Protein AF-A0A7C3VA16-F1 (afdb_monomer_lite)

Structure (mmCIF, N/CA/C/O backbone):
data_AF-A0A7C3VA16-F1
#
_entry.id   AF-A0A7C3VA16-F1
#
loop_
_atom_site.group_PDB
_atom_site.id
_atom_site.type_symbol
_atom_site.label_atom_id
_atom_site.label_alt_id
_atom_site.label_comp_id
_atom_site.label_asym_id
_atom_site.label_entity_id
_atom_site.label_seq_id
_atom_site.pdbx_PDB_ins_code
_atom_site.Cartn_x
_atom_site.Cartn_y
_atom_site.Cartn_z
_atom_site.occupancy
_atom_site.B_iso_or_equiv
_atom_site.auth_seq_id
_atom_site.auth_comp_id
_atom_site.auth_asym_id
_atom_site.auth_atom_id
_atom_site.pdbx_PDB_model_num
ATOM 1 N N . MET A 1 1 ? 52.384 -11.400 -45.422 1.00 40.59 1 MET A N 1
ATOM 2 C CA . MET A 1 1 ? 51.845 -10.051 -45.681 1.00 40.59 1 MET A CA 1
ATOM 3 C C . MET A 1 1 ? 50.634 -9.889 -44.793 1.00 40.59 1 MET A C 1
ATOM 5 O O . MET A 1 1 ? 49.742 -10.724 -44.855 1.00 40.59 1 MET A O 1
ATOM 9 N N . ASN A 1 2 ? 50.705 -8.916 -43.891 1.00 44.94 2 ASN A N 1
ATOM 10 C CA . ASN A 1 2 ? 49.727 -8.668 -42.840 1.00 44.94 2 ASN A CA 1
ATOM 11 C C . ASN A 1 2 ? 48.385 -8.310 -43.483 1.00 44.94 2 ASN A C 1
ATOM 13 O O . ASN A 1 2 ? 48.338 -7.383 -44.291 1.00 44.94 2 ASN A O 1
ATOM 17 N N . GLY A 1 3 ? 47.328 -9.059 -43.161 1.00 53.91 3 GLY A N 1
ATOM 18 C CA . GLY A 1 3 ? 45.970 -8.649 -43.501 1.00 53.91 3 GLY A CA 1
ATOM 19 C C . GLY A 1 3 ? 45.736 -7.288 -42.864 1.00 53.91 3 GLY A C 1
ATOM 20 O O . GLY A 1 3 ? 45.871 -7.158 -41.650 1.00 53.91 3 GLY A O 1
ATOM 21 N N . ALA A 1 4 ? 45.511 -6.264 -43.684 1.00 58.69 4 ALA A N 1
ATOM 22 C CA . ALA A 1 4 ? 45.206 -4.938 -43.181 1.00 58.69 4 ALA A CA 1
ATOM 23 C C . ALA A 1 4 ? 43.916 -5.046 -42.367 1.00 58.69 4 ALA A C 1
ATOM 25 O O . ALA A 1 4 ? 42.869 -5.385 -42.916 1.00 58.69 4 ALA A O 1
ATOM 26 N N . GLU A 1 5 ? 44.005 -4.822 -41.059 1.00 65.44 5 GLU A N 1
ATOM 27 C CA . GLU A 1 5 ? 42.820 -4.689 -40.226 1.00 65.44 5 GLU A CA 1
ATOM 28 C C . GLU A 1 5 ? 42.023 -3.501 -40.761 1.00 65.44 5 GLU A C 1
ATOM 30 O O . GLU A 1 5 ? 42.513 -2.370 -40.796 1.00 65.44 5 GLU A O 1
ATOM 35 N N . VAL A 1 6 ? 40.815 -3.767 -41.251 1.00 71.25 6 VAL A N 1
ATOM 36 C CA . VAL A 1 6 ? 39.901 -2.717 -41.685 1.00 71.25 6 VAL A CA 1
ATOM 37 C C . VAL A 1 6 ? 39.247 -2.156 -40.428 1.00 71.25 6 VAL A C 1
ATOM 39 O O . VAL A 1 6 ? 38.638 -2.885 -39.642 1.00 71.25 6 VAL A O 1
ATOM 42 N N . TRP A 1 7 ? 39.423 -0.855 -40.217 1.00 75.38 7 TRP A N 1
ATOM 43 C CA . TRP A 1 7 ? 38.866 -0.127 -39.084 1.00 75.38 7 TRP A CA 1
ATOM 44 C C . TRP A 1 7 ? 37.759 0.792 -39.581 1.00 75.38 7 TRP A C 1
ATOM 46 O O . TRP A 1 7 ? 37.994 1.658 -40.423 1.00 75.38 7 TRP A O 1
ATOM 56 N N . GLU A 1 8 ? 36.557 0.618 -39.045 1.00 77.50 8 GLU A N 1
ATOM 57 C CA . GLU A 1 8 ? 35.382 1.398 -39.434 1.00 77.50 8 GLU A CA 1
ATOM 58 C C . GLU A 1 8 ? 34.784 2.116 -38.217 1.00 77.50 8 GLU A C 1
ATOM 60 O O . GLU A 1 8 ? 34.836 1.590 -37.103 1.00 77.50 8 GLU A O 1
ATOM 65 N N . PRO A 1 9 ? 34.220 3.324 -38.380 1.00 82.12 9 PRO A N 1
ATOM 66 C CA . PRO A 1 9 ? 33.654 4.069 -37.263 1.00 82.12 9 PRO A CA 1
ATOM 67 C C . PRO A 1 9 ? 32.320 3.470 -36.790 1.00 82.12 9 PRO A C 1
ATOM 69 O O . PRO A 1 9 ? 31.432 3.169 -37.585 1.00 82.12 9 PRO A O 1
ATOM 72 N N . CYS A 1 10 ? 32.147 3.368 -35.472 1.00 81.75 10 CYS A N 1
ATOM 73 C CA . CYS A 1 10 ? 30.863 3.102 -34.826 1.00 81.75 10 CYS A CA 1
ATOM 74 C C . CYS A 1 10 ? 29.851 4.197 -35.186 1.00 81.75 10 CYS A C 1
ATOM 76 O O . CYS A 1 10 ? 30.119 5.379 -34.963 1.00 81.75 10 CYS A O 1
ATOM 78 N N . ILE A 1 11 ? 28.658 3.810 -35.644 1.00 84.62 11 ILE A N 1
ATOM 79 C CA . ILE A 1 11 ? 27.615 4.758 -36.075 1.00 84.62 11 ILE A CA 1
ATOM 80 C C . ILE A 1 11 ? 27.148 5.672 -34.928 1.00 84.62 11 ILE A C 1
ATOM 82 O O . ILE A 1 11 ? 26.766 6.815 -35.164 1.00 84.62 11 ILE A O 1
ATOM 86 N N . ARG A 1 12 ? 27.207 5.205 -33.672 1.00 82.88 12 ARG A N 1
ATOM 87 C CA . ARG A 1 12 ? 26.701 5.956 -32.507 1.00 82.88 12 ARG A CA 1
ATOM 88 C C . ARG A 1 12 ? 27.702 6.930 -31.901 1.00 82.88 12 ARG A C 1
ATOM 90 O O . ARG A 1 12 ? 27.294 7.985 -31.428 1.00 82.88 12 ARG A O 1
ATOM 97 N N . CYS A 1 13 ? 28.984 6.574 -31.857 1.00 85.44 13 CYS A N 1
ATOM 98 C CA . CYS A 1 13 ? 29.993 7.345 -31.120 1.00 85.44 13 CYS A CA 1
ATOM 99 C C . CYS A 1 13 ? 31.253 7.675 -31.928 1.00 85.44 13 CYS A C 1
ATOM 101 O O . CYS A 1 13 ? 32.148 8.334 -31.407 1.00 85.44 13 CYS A O 1
ATOM 103 N N . GLY A 1 14 ? 31.362 7.202 -33.173 1.00 83.06 14 GLY A N 1
ATOM 104 C CA . GLY A 1 14 ? 32.514 7.442 -34.047 1.00 83.06 14 GLY A CA 1
ATOM 105 C C . GLY A 1 14 ? 33.786 6.668 -33.682 1.00 83.06 14 GLY A C 1
ATOM 106 O O . GLY A 1 14 ? 34.772 6.759 -34.406 1.00 83.06 14 GLY A O 1
ATOM 107 N N . THR A 1 15 ? 33.791 5.891 -32.592 1.00 84.19 15 THR A N 1
ATOM 108 C CA . THR A 1 15 ? 34.938 5.054 -32.200 1.00 84.19 15 THR A CA 1
ATOM 109 C C . THR A 1 15 ? 35.242 4.028 -33.287 1.00 84.19 15 THR A C 1
ATOM 111 O O . THR A 1 15 ? 34.336 3.317 -33.715 1.00 84.19 15 THR A O 1
ATOM 114 N N . LEU A 1 16 ? 36.504 3.935 -33.713 1.00 81.00 16 LEU A N 1
ATOM 115 C CA . LEU A 1 16 ? 36.941 2.952 -34.704 1.00 81.00 16 LEU A CA 1
ATOM 116 C C . LEU A 1 16 ? 36.858 1.531 -34.132 1.00 81.00 16 LEU A C 1
ATOM 118 O O . LEU A 1 16 ? 37.337 1.265 -33.030 1.00 81.00 16 LEU A O 1
ATOM 122 N N . VAL A 1 17 ? 36.263 0.621 -34.896 1.00 74.38 17 VAL A N 1
ATOM 123 C CA . VAL A 1 17 ? 36.068 -0.788 -34.550 1.00 74.38 17 VAL A CA 1
ATOM 124 C C . VAL A 1 17 ? 36.755 -1.640 -35.614 1.00 74.38 17 VAL A C 1
ATOM 126 O O . VAL A 1 17 ? 36.557 -1.409 -36.807 1.00 74.38 17 VAL A O 1
ATOM 129 N N . CYS A 1 18 ? 37.566 -2.611 -35.190 1.00 68.69 18 CYS A N 1
ATOM 130 C CA . CYS A 1 18 ? 38.145 -3.602 -36.097 1.00 68.69 18 CYS A CA 1
ATOM 131 C C . CYS A 1 18 ? 37.029 -4.457 -36.695 1.00 68.69 18 CYS A C 1
ATOM 133 O O . CYS A 1 18 ? 36.150 -4.926 -35.968 1.00 68.69 18 CYS A O 1
ATOM 135 N N . GLU A 1 19 ? 37.116 -4.748 -37.990 1.00 65.25 19 GLU A N 1
ATOM 136 C CA . GLU A 1 19 ? 36.206 -5.660 -38.689 1.00 65.25 19 GLU A CA 1
ATOM 137 C C . GLU A 1 19 ? 36.114 -7.048 -38.022 1.00 65.25 19 GLU A C 1
ATOM 139 O O . GLU A 1 19 ? 35.069 -7.691 -38.031 1.00 65.25 19 GLU A O 1
ATOM 144 N N . CYS A 1 20 ? 37.195 -7.469 -37.361 1.00 63.16 20 CYS A N 1
ATOM 145 C CA . CYS A 1 20 ? 37.301 -8.695 -36.576 1.00 63.16 20 CYS A CA 1
ATOM 146 C C . CYS A 1 20 ? 36.454 -8.720 -35.284 1.00 63.16 20 CYS A C 1
ATOM 148 O O . CYS A 1 20 ? 36.182 -9.795 -34.757 1.00 63.16 20 CYS A O 1
ATOM 150 N N . ASN A 1 21 ? 36.027 -7.554 -34.783 1.00 59.59 21 ASN A N 1
ATOM 151 C CA . ASN A 1 21 ? 35.187 -7.360 -33.591 1.00 59.59 21 ASN A CA 1
ATOM 152 C C . ASN A 1 21 ? 33.850 -6.688 -33.967 1.00 59.59 21 ASN A C 1
ATOM 154 O O . ASN A 1 21 ? 33.313 -5.852 -33.232 1.00 59.59 21 ASN A O 1
ATOM 158 N N . ARG A 1 22 ? 33.333 -7.026 -35.155 1.00 64.12 22 ARG A N 1
ATOM 159 C CA . ARG A 1 22 ? 32.085 -6.487 -35.696 1.00 64.12 22 ARG A CA 1
ATOM 160 C C . ARG A 1 22 ? 30.894 -6.929 -34.843 1.00 64.12 22 ARG A C 1
ATOM 162 O O . ARG A 1 22 ? 30.556 -8.106 -34.787 1.00 64.12 22 ARG A O 1
ATOM 169 N N . ASN A 1 23 ? 30.243 -5.948 -34.230 1.00 69.00 23 ASN A N 1
ATOM 170 C CA . ASN A 1 23 ? 28.988 -6.095 -33.509 1.00 69.00 23 ASN A CA 1
ATOM 171 C C . ASN A 1 23 ? 27.881 -5.392 -34.308 1.00 69.00 23 ASN A C 1
ATOM 173 O O . ASN A 1 23 ? 27.991 -4.197 -34.599 1.00 69.00 23 ASN A O 1
ATOM 177 N N . GLU A 1 24 ? 26.831 -6.127 -34.675 1.00 71.75 24 GLU A N 1
ATOM 178 C CA . GLU A 1 24 ? 25.675 -5.599 -35.411 1.00 71.75 24 GLU A CA 1
ATOM 179 C C . GLU A 1 24 ? 24.420 -5.618 -34.535 1.00 71.75 24 GLU A C 1
ATOM 181 O O . GLU A 1 24 ? 24.129 -6.608 -33.864 1.00 71.75 24 GLU A O 1
ATOM 186 N N . TRP A 1 25 ? 23.668 -4.518 -34.557 1.00 69.69 25 TRP A N 1
ATOM 187 C CA . TRP A 1 25 ? 22.394 -4.368 -33.853 1.00 69.69 25 TRP A CA 1
ATOM 188 C C . TRP A 1 25 ? 21.382 -3.692 -34.770 1.00 69.69 25 TRP A C 1
ATOM 190 O O . TRP A 1 25 ? 21.633 -2.584 -35.236 1.00 69.69 25 TRP A O 1
ATOM 200 N N . ASN A 1 26 ? 20.260 -4.353 -35.071 1.00 73.19 26 ASN A N 1
ATOM 201 C CA . ASN A 1 26 ? 19.246 -3.855 -36.017 1.00 73.19 26 ASN A CA 1
ATOM 202 C C . ASN A 1 26 ? 19.823 -3.401 -37.382 1.00 73.19 26 ASN A C 1
ATOM 204 O O . ASN A 1 26 ? 19.306 -2.483 -38.011 1.00 73.19 26 ASN A O 1
ATOM 208 N N . GLY A 1 27 ? 20.906 -4.041 -37.841 1.00 75.88 27 GLY A N 1
ATOM 209 C CA . GLY A 1 27 ? 21.603 -3.691 -39.085 1.00 75.88 27 GLY A CA 1
ATOM 210 C C . GLY A 1 27 ? 22.553 -2.488 -38.985 1.00 75.88 27 GLY A C 1
ATOM 211 O O . GLY A 1 27 ? 23.180 -2.131 -39.980 1.00 75.88 27 GLY A O 1
ATOM 212 N N . GLU A 1 28 ? 22.700 -1.873 -37.807 1.00 78.94 28 GLU A N 1
ATOM 213 C CA . GLU A 1 28 ? 23.681 -0.817 -37.541 1.00 78.94 28 GLU A CA 1
ATOM 214 C C . GLU A 1 28 ? 24.983 -1.398 -36.966 1.00 78.94 28 GLU A C 1
ATOM 216 O O . GLU A 1 28 ? 24.967 -2.285 -36.107 1.00 78.94 28 GLU A O 1
ATOM 221 N N . ARG A 1 29 ? 26.130 -0.860 -37.404 1.00 78.12 29 ARG A N 1
ATOM 222 C CA . ARG A 1 29 ? 27.452 -1.214 -36.862 1.00 78.12 29 ARG A CA 1
ATOM 223 C C . ARG A 1 29 ? 27.753 -0.406 -35.606 1.00 78.12 29 ARG A C 1
ATOM 225 O O . ARG A 1 29 ? 27.862 0.825 -35.659 1.00 78.12 29 ARG A O 1
ATOM 232 N N . LEU A 1 30 ? 27.949 -1.106 -34.492 1.00 78.88 30 LEU A N 1
ATOM 233 C CA . LEU A 1 30 ? 28.225 -0.514 -33.186 1.00 78.88 30 LEU A CA 1
ATOM 234 C C . LEU A 1 30 ? 29.563 -1.005 -32.627 1.00 78.88 30 LEU A C 1
ATOM 236 O O . LEU A 1 30 ? 29.966 -2.146 -32.834 1.00 78.88 30 LEU A O 1
ATOM 240 N N . CYS A 1 31 ? 30.252 -0.155 -31.863 1.00 84.12 31 CYS A N 1
ATOM 241 C CA . CYS A 1 31 ? 31.317 -0.636 -30.986 1.00 84.12 31 CYS A CA 1
ATOM 242 C C . CYS A 1 31 ? 30.709 -1.470 -29.847 1.00 84.12 31 CYS A C 1
ATOM 244 O O . CYS A 1 31 ? 29.530 -1.326 -29.522 1.00 84.12 31 CYS A O 1
ATOM 246 N N . SER A 1 32 ? 31.516 -2.317 -29.204 1.00 82.56 32 SER A N 1
ATOM 247 C CA . SER A 1 32 ? 31.066 -3.182 -28.100 1.00 82.56 32 SER A CA 1
ATOM 248 C C . SER A 1 32 ? 30.396 -2.415 -26.955 1.00 82.56 32 SER A C 1
ATOM 250 O O . SER A 1 32 ? 29.420 -2.893 -26.389 1.00 82.56 32 SER A O 1
ATOM 252 N N . VAL A 1 33 ? 30.871 -1.202 -26.653 1.00 83.31 33 VAL A N 1
ATOM 253 C CA . VAL A 1 33 ? 30.281 -0.338 -25.620 1.00 83.31 33 VAL A CA 1
ATOM 254 C C . VAL A 1 33 ? 28.885 0.136 -26.028 1.00 83.31 33 VAL A C 1
ATOM 256 O O . VAL A 1 33 ? 27.947 0.027 -25.245 1.00 83.31 33 VAL A O 1
ATOM 259 N N . CYS A 1 34 ? 28.722 0.638 -27.255 1.00 84.19 34 CYS A N 1
ATOM 260 C CA . CYS A 1 34 ? 27.420 1.087 -27.746 1.00 84.19 34 CYS A CA 1
ATOM 261 C C . CYS A 1 34 ? 26.438 -0.074 -27.907 1.00 84.19 34 CYS A C 1
ATOM 263 O O . CYS A 1 34 ? 25.273 0.092 -27.564 1.00 84.19 34 CYS A O 1
ATOM 265 N N . LEU A 1 35 ? 26.903 -1.243 -28.361 1.00 84.44 35 LEU A N 1
ATOM 266 C CA . LEU A 1 35 ? 26.081 -2.450 -28.402 1.00 84.44 35 LEU A CA 1
ATOM 267 C C . LEU A 1 35 ? 25.580 -2.809 -26.996 1.00 84.44 35 LEU A C 1
ATOM 269 O O . LEU A 1 35 ? 24.383 -2.999 -26.812 1.00 84.44 35 LEU A O 1
ATOM 273 N N . ALA A 1 36 ? 26.470 -2.851 -26.000 1.00 83.38 36 ALA A N 1
ATOM 274 C CA . ALA A 1 36 ? 26.091 -3.170 -24.625 1.00 83.38 36 ALA A CA 1
ATOM 275 C C . ALA A 1 36 ? 25.055 -2.182 -24.061 1.00 83.38 36 ALA A C 1
ATOM 277 O O . ALA A 1 36 ? 24.122 -2.600 -23.381 1.00 83.38 36 ALA A O 1
ATOM 278 N N . LEU A 1 37 ? 25.178 -0.888 -24.376 1.00 84.56 37 LEU A N 1
ATOM 279 C CA . LEU A 1 37 ? 24.203 0.127 -23.968 1.00 84.56 37 LEU A CA 1
ATOM 280 C C . LEU A 1 37 ? 22.838 -0.051 -24.648 1.00 84.56 37 LEU A C 1
ATOM 282 O O . LEU A 1 37 ? 21.817 0.126 -23.990 1.00 84.56 37 LEU A O 1
ATOM 286 N N . GLU A 1 38 ? 22.793 -0.388 -25.938 1.00 84.62 38 GLU A N 1
ATOM 287 C CA . GLU A 1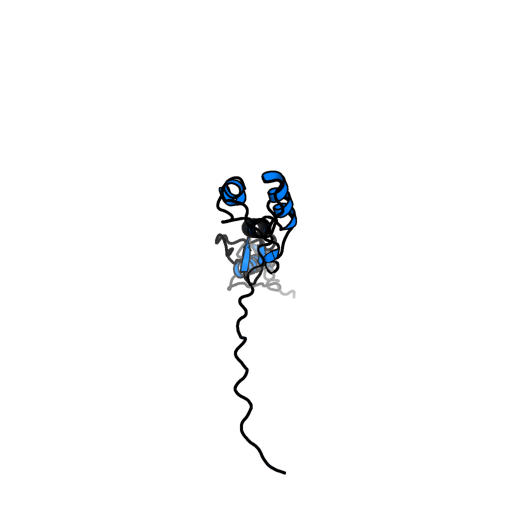 38 ? 21.522 -0.648 -26.635 1.00 84.62 38 GLU A CA 1
ATOM 288 C C . GLU A 1 38 ? 20.858 -1.940 -26.140 1.00 84.62 38 GLU A C 1
ATOM 290 O O . GLU A 1 38 ? 19.655 -1.951 -25.889 1.00 84.62 38 GLU A O 1
ATOM 295 N N . MET A 1 39 ? 21.642 -2.990 -25.880 1.00 80.62 39 MET A N 1
ATOM 296 C CA . MET A 1 39 ? 21.149 -4.217 -25.249 1.00 80.62 39 MET A CA 1
ATOM 297 C C . MET A 1 39 ? 20.560 -3.946 -23.860 1.00 80.62 39 MET A C 1
ATOM 299 O O . MET A 1 39 ? 19.471 -4.428 -23.557 1.00 80.62 39 MET A O 1
ATOM 303 N N . GLN A 1 40 ? 21.238 -3.135 -23.039 1.00 79.19 40 GLN A N 1
ATOM 304 C CA . GLN A 1 40 ? 20.723 -2.718 -21.732 1.00 79.19 40 GLN A CA 1
ATOM 305 C C . GLN A 1 40 ? 19.423 -1.917 -21.854 1.00 79.19 40 GLN A C 1
ATOM 307 O O . GLN A 1 40 ? 18.491 -2.162 -21.095 1.00 79.19 40 GLN A O 1
ATOM 312 N N . LYS A 1 41 ? 19.322 -0.992 -22.817 1.00 76.44 41 LYS A N 1
ATOM 313 C CA . LYS A 1 41 ? 18.080 -0.238 -23.054 1.00 76.44 41 LYS A CA 1
ATOM 314 C C . LYS A 1 41 ? 16.925 -1.139 -23.480 1.00 76.44 41 LYS A C 1
ATOM 316 O O . LYS A 1 41 ? 15.827 -0.970 -22.962 1.00 76.44 41 LYS A O 1
ATOM 321 N N . GLU A 1 42 ? 17.144 -2.079 -24.400 1.00 74.00 42 GLU A N 1
ATOM 322 C CA . GLU A 1 42 ? 16.092 -3.012 -24.824 1.00 74.00 42 GLU A CA 1
ATOM 323 C C . GLU A 1 42 ? 15.648 -3.934 -23.685 1.00 74.00 42 GLU A C 1
ATOM 325 O O . GLU A 1 42 ? 14.459 -4.224 -23.558 1.00 74.00 42 GLU A O 1
ATOM 330 N N . GLU A 1 43 ? 16.579 -4.383 -22.841 1.00 71.12 43 GLU A N 1
ATOM 331 C CA . GLU A 1 43 ? 16.263 -5.156 -21.640 1.00 71.12 43 GLU A CA 1
ATOM 332 C C . GLU A 1 43 ? 15.443 -4.317 -20.645 1.00 71.12 43 GLU A C 1
ATOM 334 O O . GLU A 1 43 ? 14.388 -4.759 -20.184 1.00 71.12 43 GLU A O 1
ATOM 339 N N . GLU A 1 44 ? 15.839 -3.063 -20.404 1.00 65.31 44 GLU A N 1
ATOM 340 C CA . GLU A 1 44 ? 15.082 -2.117 -19.578 1.00 65.31 44 GLU A CA 1
ATOM 341 C C . GLU A 1 44 ? 13.679 -1.829 -20.136 1.00 65.31 44 GLU A C 1
ATOM 343 O O . GLU A 1 44 ? 12.724 -1.739 -19.362 1.00 65.31 44 GLU A O 1
ATOM 348 N N . GLU A 1 45 ? 13.526 -1.679 -21.455 1.00 65.88 45 GLU A N 1
ATOM 349 C CA . GLU A 1 45 ? 12.237 -1.436 -22.112 1.00 65.88 45 GLU A CA 1
ATOM 350 C C . GLU A 1 45 ? 11.340 -2.675 -22.104 1.00 65.88 45 GLU A C 1
ATOM 352 O O . GLU A 1 45 ? 10.150 -2.565 -21.794 1.00 65.88 45 GLU A O 1
ATOM 357 N N . ARG A 1 46 ? 11.898 -3.861 -22.363 1.00 60.97 46 ARG A N 1
ATOM 358 C CA . ARG A 1 46 ? 11.175 -5.138 -22.279 1.00 60.97 46 ARG A CA 1
ATOM 359 C C . ARG A 1 46 ? 10.644 -5.390 -20.871 1.00 60.97 46 ARG A C 1
ATOM 361 O O . ARG A 1 46 ? 9.517 -5.864 -20.712 1.00 60.97 46 ARG A O 1
ATOM 368 N N . ASP A 1 47 ? 11.417 -5.005 -19.864 1.00 63.34 47 ASP A N 1
ATOM 369 C CA . ASP A 1 47 ? 11.025 -5.125 -18.468 1.00 63.34 47 ASP A CA 1
ATOM 370 C C . ASP A 1 47 ? 10.224 -3.924 -17.957 1.00 63.34 47 ASP A C 1
ATOM 372 O O . ASP A 1 47 ? 9.799 -3.937 -16.804 1.00 63.34 47 ASP A O 1
ATOM 376 N N . SER A 1 48 ? 9.951 -2.900 -18.771 1.00 63.78 48 SER A N 1
ATOM 377 C CA . SER A 1 48 ? 9.289 -1.662 -18.338 1.00 63.78 48 SER A CA 1
ATOM 378 C C . SER A 1 48 ? 7.769 -1.810 -18.150 1.00 63.78 48 SER A C 1
ATOM 380 O O . SER A 1 48 ? 6.938 -1.223 -18.840 1.00 63.78 48 SER A O 1
ATOM 382 N N . ARG A 1 49 ? 7.360 -2.592 -17.153 1.00 71.81 49 ARG A N 1
ATOM 383 C CA . ARG A 1 49 ? 5.948 -2.726 -16.780 1.00 71.81 49 ARG A CA 1
ATOM 384 C C . ARG A 1 49 ? 5.480 -1.533 -15.947 1.00 71.81 49 ARG A C 1
ATOM 386 O O . ARG A 1 49 ? 6.180 -1.015 -15.071 1.00 71.81 49 ARG A O 1
ATOM 393 N N . ALA A 1 50 ? 4.262 -1.084 -16.230 1.00 83.00 50 ALA A N 1
ATOM 394 C CA . ALA A 1 50 ? 3.617 -0.006 -15.496 1.00 83.00 50 ALA A CA 1
ATOM 395 C C . ALA A 1 50 ? 3.148 -0.478 -14.110 1.00 83.00 50 ALA A C 1
ATOM 397 O O . ALA A 1 50 ? 2.612 -1.574 -13.954 1.00 83.00 50 ALA A O 1
ATOM 398 N N . CYS A 1 51 ? 3.291 0.382 -13.099 1.00 86.38 51 CYS A N 1
ATOM 399 C CA . CYS A 1 51 ? 2.732 0.144 -11.771 1.00 86.38 51 CYS A CA 1
ATOM 400 C C . CYS A 1 51 ? 1.210 -0.052 -11.852 1.00 86.38 51 CYS A C 1
ATOM 402 O O . CYS A 1 51 ? 0.491 0.848 -12.279 1.00 86.38 51 CYS A O 1
ATOM 404 N N . MET A 1 52 ? 0.696 -1.165 -11.329 1.00 89.19 52 MET A N 1
ATOM 405 C CA . MET A 1 52 ? -0.736 -1.495 -11.364 1.00 89.19 52 MET A CA 1
ATOM 406 C C . MET A 1 52 ? -1.626 -0.512 -10.594 1.00 89.19 52 MET A C 1
ATOM 408 O O . MET A 1 52 ? -2.833 -0.484 -10.814 1.00 89.19 52 MET A O 1
ATOM 412 N N . LYS A 1 53 ? -1.060 0.275 -9.668 1.00 88.00 53 LYS A N 1
ATOM 413 C CA . LYS A 1 53 ? -1.819 1.277 -8.904 1.00 88.00 53 LYS A CA 1
ATOM 414 C C . LYS A 1 53 ? -1.856 2.644 -9.590 1.00 88.00 53 LYS A C 1
ATOM 416 O O . LYS A 1 53 ? -2.916 3.250 -9.643 1.00 88.00 53 LYS A O 1
ATOM 421 N N . CYS A 1 54 ? -0.711 3.157 -10.047 1.00 89.00 54 CYS A N 1
ATOM 422 C CA . CYS A 1 54 ? -0.607 4.535 -10.554 1.00 89.00 54 CYS A CA 1
ATOM 423 C C . CYS A 1 54 ? -0.233 4.649 -12.037 1.00 89.00 54 CYS A C 1
ATOM 425 O O . CYS A 1 54 ? -0.093 5.762 -12.529 1.00 89.00 54 CYS A O 1
ATOM 427 N N . GLY A 1 55 ? -0.002 3.539 -12.739 1.00 84.62 55 GLY A N 1
ATOM 428 C CA . GLY A 1 55 ? 0.375 3.525 -14.155 1.00 84.62 55 GLY A CA 1
ATOM 429 C C . GLY A 1 55 ? 1.796 4.015 -14.457 1.00 84.62 55 GLY A C 1
ATOM 430 O O . GLY A 1 55 ? 2.239 3.912 -15.595 1.00 84.62 55 GLY A O 1
ATOM 431 N N . ARG A 1 56 ? 2.544 4.522 -13.463 1.00 83.81 56 ARG A N 1
ATOM 432 C CA . ARG A 1 56 ? 3.928 4.974 -13.670 1.00 83.81 56 ARG A CA 1
ATOM 433 C C . ARG A 1 56 ? 4.816 3.797 -14.070 1.00 83.81 56 ARG A C 1
ATOM 435 O O . ARG A 1 56 ? 4.880 2.796 -13.354 1.00 83.81 56 ARG A O 1
ATOM 442 N N . ILE A 1 57 ? 5.514 3.949 -15.191 1.00 79.62 57 ILE A N 1
ATOM 443 C CA . ILE A 1 57 ? 6.562 3.030 -15.632 1.00 79.62 57 ILE A CA 1
ATOM 444 C C . ILE A 1 57 ? 7.824 3.352 -14.835 1.00 79.62 57 ILE A C 1
ATOM 446 O O . ILE A 1 57 ? 8.270 4.499 -14.794 1.00 79.62 57 ILE A O 1
ATOM 450 N N . THR A 1 58 ? 8.391 2.341 -14.184 1.00 69.75 58 THR A N 1
ATOM 451 C CA . THR A 1 58 ? 9.624 2.490 -13.402 1.00 69.75 58 THR A CA 1
ATOM 452 C C . THR A 1 58 ? 10.697 1.653 -14.081 1.00 69.75 58 THR A C 1
ATOM 454 O O . THR A 1 58 ? 10.555 0.442 -14.150 1.00 69.75 58 THR A O 1
ATOM 457 N N . ARG A 1 59 ? 11.751 2.282 -14.609 1.00 66.75 59 ARG A N 1
ATOM 458 C CA . ARG A 1 59 ? 12.816 1.566 -15.343 1.00 66.75 59 ARG A CA 1
ATOM 459 C C . ARG A 1 59 ? 13.839 0.887 -14.424 1.00 66.75 59 ARG A C 1
ATOM 461 O O . ARG A 1 59 ? 14.499 -0.060 -14.810 1.00 66.75 59 ARG A O 1
ATOM 468 N N . SER A 1 60 ? 13.927 1.329 -13.169 1.00 67.88 60 SER A N 1
ATOM 469 C CA . SER A 1 60 ? 14.813 0.731 -12.165 1.00 67.88 60 SER A CA 1
ATOM 470 C C . SER A 1 60 ? 14.121 -0.438 -11.458 1.00 67.88 60 SER A C 1
ATOM 472 O O . SER A 1 60 ? 13.088 -0.251 -10.812 1.00 67.88 60 SER A O 1
ATOM 474 N N . TRP A 1 61 ? 14.702 -1.636 -11.561 1.00 60.91 61 TRP A N 1
ATOM 475 C CA . TRP A 1 61 ? 14.242 -2.865 -10.899 1.00 60.91 61 TRP A CA 1
ATOM 476 C C . TRP A 1 61 ? 14.201 -2.748 -9.366 1.00 60.91 61 TRP A C 1
ATOM 478 O O . TRP A 1 61 ? 13.238 -3.196 -8.753 1.00 60.91 61 TRP A O 1
ATOM 488 N N . GLU A 1 62 ? 15.142 -2.027 -8.752 1.00 64.06 62 GLU A N 1
ATOM 489 C CA . GLU A 1 62 ? 15.183 -1.760 -7.300 1.00 64.06 62 GLU A CA 1
ATOM 490 C C . GLU A 1 62 ? 13.993 -0.927 -6.791 1.00 64.06 62 GLU A C 1
ATOM 492 O O . GLU A 1 62 ? 13.714 -0.851 -5.590 1.00 64.06 62 GLU A O 1
ATOM 497 N N . ARG A 1 63 ? 13.276 -0.260 -7.704 1.00 69.69 63 ARG A N 1
ATOM 498 C CA . ARG A 1 63 ? 12.136 0.605 -7.380 1.00 69.69 63 ARG A CA 1
ATOM 499 C C . ARG A 1 63 ? 10.783 -0.085 -7.538 1.00 69.69 63 ARG A C 1
ATOM 501 O O . ARG A 1 63 ? 9.749 0.594 -7.469 1.00 69.69 63 ARG A O 1
ATOM 508 N N . ARG A 1 64 ? 10.786 -1.403 -7.753 1.00 75.75 64 ARG A N 1
ATOM 509 C CA . ARG A 1 64 ? 9.604 -2.202 -8.079 1.00 75.75 64 ARG A CA 1
ATOM 510 C C . ARG A 1 64 ? 9.394 -3.307 -7.054 1.00 75.75 64 ARG A C 1
ATOM 512 O O . ARG A 1 64 ? 10.337 -3.897 -6.539 1.00 75.75 64 ARG A O 1
ATOM 519 N N . VAL A 1 65 ? 8.126 -3.588 -6.779 1.00 83.62 65 VAL A N 1
ATOM 520 C CA . VAL A 1 65 ? 7.694 -4.676 -5.903 1.00 83.62 65 VAL A CA 1
ATOM 521 C C . VAL A 1 65 ? 6.738 -5.565 -6.673 1.00 83.62 65 VAL A C 1
ATOM 523 O O . VAL A 1 65 ? 5.694 -5.110 -7.147 1.00 83.62 65 VAL A O 1
ATOM 526 N N . TRP A 1 66 ? 7.085 -6.846 -6.758 1.00 84.00 66 TRP A N 1
ATOM 527 C CA . TRP A 1 66 ? 6.219 -7.877 -7.307 1.00 84.00 66 TRP A CA 1
ATOM 528 C C . TRP A 1 66 ? 5.481 -8.592 -6.175 1.00 84.00 66 TRP A C 1
ATOM 530 O O . TRP A 1 66 ? 6.105 -9.198 -5.302 1.00 84.00 66 TRP A O 1
ATOM 540 N N . ARG A 1 67 ? 4.146 -8.542 -6.167 1.00 81.75 67 ARG A N 1
ATOM 541 C CA . ARG A 1 67 ? 3.335 -9.254 -5.168 1.00 81.75 67 ARG A CA 1
ATOM 542 C C . ARG A 1 67 ? 2.012 -9.718 -5.758 1.00 81.75 67 ARG A C 1
ATOM 544 O O . ARG A 1 67 ? 1.342 -8.967 -6.459 1.00 81.75 67 ARG A O 1
ATOM 551 N N . ASN A 1 68 ? 1.617 -10.955 -5.452 1.00 81.81 68 ASN A N 1
ATOM 552 C CA . ASN A 1 68 ? 0.373 -11.572 -5.935 1.00 81.81 68 ASN A CA 1
ATOM 553 C C . ASN A 1 68 ? 0.211 -11.499 -7.468 1.00 81.81 68 ASN A C 1
ATOM 555 O O . ASN A 1 68 ? -0.876 -11.218 -7.969 1.00 81.81 68 ASN A O 1
ATOM 559 N N . GLY A 1 69 ? 1.310 -11.686 -8.209 1.00 81.69 69 GLY A N 1
ATOM 560 C CA . GLY A 1 69 ? 1.312 -11.617 -9.676 1.00 81.69 69 GLY A CA 1
ATOM 561 C C . GLY A 1 69 ? 1.127 -10.209 -10.254 1.00 81.69 69 GLY A C 1
ATOM 562 O O . GLY A 1 69 ? 0.880 -10.077 -11.448 1.00 81.69 69 GLY A O 1
ATOM 563 N N . LYS A 1 70 ? 1.206 -9.164 -9.423 1.00 85.25 70 LYS A N 1
ATOM 564 C CA . LYS A 1 70 ? 1.059 -7.763 -9.823 1.00 85.25 70 LYS A CA 1
ATOM 565 C C . LYS A 1 70 ? 2.313 -6.975 -9.480 1.00 85.25 70 LYS A C 1
ATOM 567 O O . LYS A 1 70 ? 2.976 -7.244 -8.478 1.00 85.25 70 LYS A O 1
ATOM 572 N N . GLU A 1 71 ? 2.585 -5.965 -10.295 1.00 86.88 71 GLU A N 1
ATOM 573 C CA . GLU A 1 71 ? 3.754 -5.110 -10.154 1.00 86.88 71 GLU A CA 1
ATOM 574 C C . GLU A 1 71 ? 3.371 -3.712 -9.683 1.00 86.88 71 GLU A C 1
ATOM 576 O O . GLU A 1 71 ? 2.440 -3.08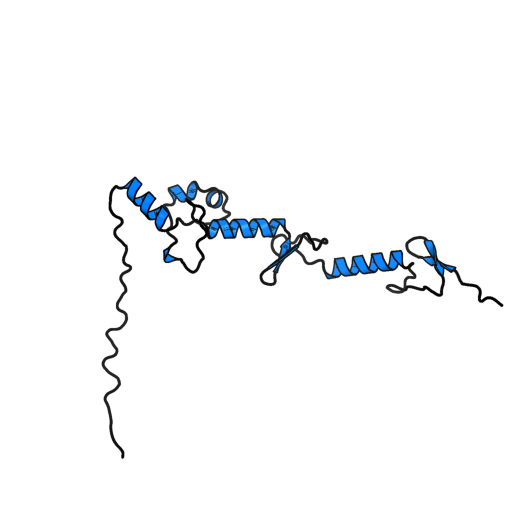7 -10.198 1.00 86.88 71 GLU A O 1
ATOM 581 N N . TYR A 1 72 ? 4.095 -3.217 -8.687 1.00 87.38 72 TYR A N 1
ATOM 582 C CA . TYR A 1 72 ? 3.867 -1.917 -8.076 1.00 87.38 72 TYR A CA 1
ATOM 583 C C . TYR A 1 72 ? 5.178 -1.147 -7.989 1.00 87.38 72 TYR A C 1
ATOM 585 O O . TYR A 1 72 ? 6.234 -1.728 -7.756 1.00 87.38 72 TYR A O 1
ATOM 593 N N . CYS A 1 73 ? 5.119 0.179 -8.098 1.00 89.19 73 CYS A N 1
ATOM 594 C CA . CYS A 1 73 ? 6.241 1.002 -7.662 1.00 89.19 73 CYS A CA 1
ATOM 595 C C . CYS A 1 73 ? 6.334 0.993 -6.125 1.00 89.19 73 CYS A C 1
ATOM 597 O O . CYS A 1 73 ? 5.316 0.858 -5.435 1.00 89.19 73 CYS A O 1
ATOM 599 N N . ASN A 1 74 ? 7.541 1.188 -5.590 1.00 88.19 74 ASN A N 1
ATOM 600 C CA . ASN A 1 74 ? 7.807 1.158 -4.146 1.00 88.19 74 ASN A CA 1
ATOM 601 C C . ASN A 1 74 ? 6.876 2.067 -3.328 1.00 88.19 74 ASN A C 1
ATOM 603 O O . ASN A 1 74 ? 6.413 1.672 -2.262 1.00 88.19 74 ASN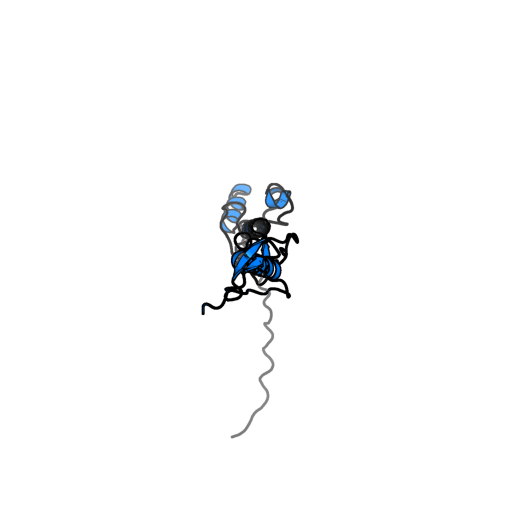 A O 1
ATOM 607 N N . GLU A 1 75 ? 6.577 3.276 -3.809 1.00 89.69 75 GLU A N 1
ATOM 608 C CA . GLU A 1 75 ? 5.691 4.221 -3.109 1.00 89.69 75 GLU A CA 1
ATOM 609 C C . GLU A 1 75 ? 4.261 3.686 -2.996 1.00 89.69 75 GLU A C 1
ATOM 611 O O . GLU A 1 75 ? 3.684 3.646 -1.910 1.00 89.69 75 GLU A O 1
ATOM 616 N N . CYS A 1 76 ? 3.698 3.227 -4.117 1.00 90.81 76 CYS A N 1
ATOM 617 C CA . CYS A 1 76 ? 2.352 2.671 -4.146 1.00 90.81 76 CYS A CA 1
ATOM 618 C C . CYS A 1 76 ? 2.250 1.400 -3.308 1.00 90.81 76 CYS A C 1
ATOM 620 O O . CYS A 1 76 ? 1.237 1.192 -2.641 1.00 90.81 76 CYS A O 1
ATOM 622 N N . TRP A 1 77 ? 3.294 0.572 -3.336 1.00 90.56 77 TRP A N 1
ATOM 623 C CA . TRP A 1 77 ? 3.367 -0.630 -2.526 1.00 90.56 77 TRP A CA 1
ATOM 624 C C . TRP A 1 77 ? 3.370 -0.308 -1.025 1.00 90.56 77 TRP A C 1
ATOM 626 O O . TRP A 1 77 ? 2.531 -0.830 -0.293 1.00 90.56 77 TRP A O 1
ATOM 636 N N . LYS A 1 78 ? 4.230 0.619 -0.578 1.00 90.88 78 LYS A N 1
ATOM 637 C CA . LYS A 1 78 ? 4.277 1.082 0.822 1.00 90.88 78 LYS A CA 1
ATOM 638 C C . LYS A 1 78 ? 2.928 1.606 1.302 1.00 90.88 78 LYS A C 1
ATOM 640 O O . LYS A 1 78 ? 2.516 1.343 2.427 1.00 90.88 78 LYS A O 1
ATOM 645 N N . GLU A 1 79 ? 2.220 2.339 0.451 1.00 92.06 79 GLU A N 1
ATOM 646 C CA . GLU A 1 79 ? 0.898 2.854 0.793 1.00 92.06 79 GLU A CA 1
ATOM 647 C C . GLU A 1 79 ? -0.145 1.731 0.928 1.00 92.06 79 GLU A C 1
ATOM 649 O O . GLU A 1 79 ? -0.931 1.736 1.874 1.00 92.06 79 GLU A O 1
ATOM 654 N N . LEU A 1 80 ? -0.146 0.752 0.015 1.00 90.88 80 LEU A N 1
ATOM 655 C CA . LEU A 1 80 ? -1.033 -0.416 0.093 1.00 90.88 80 LEU A CA 1
ATOM 656 C C . LEU A 1 80 ? -0.754 -1.256 1.342 1.00 90.88 80 LEU A C 1
ATOM 658 O O . LEU A 1 80 ? -1.688 -1.700 2.008 1.00 90.88 80 LEU A O 1
ATOM 662 N N . GLU A 1 81 ? 0.518 -1.442 1.677 1.00 91.56 81 GLU A N 1
ATOM 663 C CA . GLU A 1 81 ? 0.941 -2.138 2.887 1.00 91.56 81 GLU A CA 1
ATOM 664 C C . GLU A 1 81 ? 0.488 -1.395 4.147 1.00 91.56 81 GLU A C 1
ATOM 666 O O . GLU A 1 81 ? -0.100 -2.004 5.039 1.00 91.56 81 GLU A O 1
ATOM 671 N N . ALA A 1 82 ? 0.651 -0.071 4.194 1.00 91.81 82 ALA A N 1
ATOM 672 C CA . ALA A 1 82 ? 0.172 0.742 5.306 1.00 91.81 82 ALA A CA 1
ATOM 673 C C . ALA A 1 82 ? -1.356 0.649 5.479 1.00 91.81 82 ALA A C 1
ATOM 675 O O . ALA A 1 82 ? -1.843 0.507 6.602 1.00 91.81 82 ALA A O 1
ATOM 676 N N . ILE A 1 83 ? -2.118 0.658 4.378 1.00 92.62 83 ILE A N 1
ATOM 677 C CA . ILE A 1 83 ? -3.576 0.452 4.400 1.00 92.62 83 ILE A CA 1
ATOM 678 C C . ILE A 1 83 ? -3.917 -0.945 4.930 1.00 92.62 83 ILE A C 1
ATOM 680 O O . ILE A 1 83 ? -4.819 -1.086 5.759 1.00 92.62 83 ILE A O 1
ATOM 684 N N . TRP A 1 84 ? -3.201 -1.979 4.482 1.00 90.69 84 TRP A N 1
ATOM 685 C CA . TRP A 1 84 ? -3.405 -3.345 4.958 1.00 90.69 84 TRP A CA 1
ATOM 686 C C . TRP A 1 84 ? -3.134 -3.463 6.461 1.00 90.69 84 TRP A C 1
ATOM 688 O O . TRP A 1 84 ? -3.967 -4.004 7.189 1.00 90.69 84 TRP A O 1
ATOM 698 N N . VAL A 1 85 ? -2.031 -2.886 6.947 1.00 91.12 85 VAL A N 1
ATOM 699 C CA . VAL A 1 85 ? -1.706 -2.839 8.379 1.00 91.12 85 VAL A CA 1
ATOM 700 C C . VAL A 1 85 ? -2.790 -2.090 9.146 1.00 91.12 85 VAL A C 1
ATOM 702 O O . VAL A 1 85 ? -3.255 -2.585 10.168 1.00 91.12 85 VAL A O 1
ATOM 705 N N . ALA A 1 86 ? -3.252 -0.935 8.665 1.00 91.00 86 ALA A N 1
ATOM 706 C CA . ALA A 1 86 ? -4.308 -0.171 9.326 1.00 91.00 86 ALA A CA 1
ATOM 707 C C . ALA A 1 86 ? -5.625 -0.965 9.434 1.00 91.00 86 ALA A C 1
ATOM 709 O O . ALA A 1 86 ? -6.267 -0.941 10.487 1.00 91.00 86 ALA A O 1
ATOM 710 N N . ARG A 1 87 ? -6.000 -1.715 8.387 1.00 90.19 87 ARG A N 1
ATOM 711 C CA . ARG A 1 87 ? -7.191 -2.590 8.362 1.00 90.19 87 ARG A CA 1
ATOM 712 C C . ARG A 1 87 ? -7.064 -3.816 9.257 1.00 90.19 87 ARG A C 1
ATOM 714 O O . ARG A 1 87 ? -8.070 -4.303 9.765 1.00 90.19 87 ARG A O 1
ATOM 721 N N . ASN A 1 88 ? -5.842 -4.304 9.443 1.00 90.25 88 ASN A N 1
ATOM 722 C CA . ASN A 1 88 ? -5.554 -5.533 10.172 1.00 90.25 88 ASN A CA 1
ATOM 723 C C . ASN A 1 88 ? -4.912 -5.305 11.543 1.00 90.25 88 ASN A C 1
ATOM 725 O O . ASN A 1 88 ? -4.556 -6.272 12.199 1.00 90.25 88 ASN A O 1
ATOM 729 N N . SER A 1 89 ? -4.839 -4.069 12.037 1.00 91.88 89 SER A N 1
ATOM 730 C CA . SER A 1 89 ? -4.340 -3.751 13.380 1.00 91.88 89 SER A CA 1
ATOM 731 C C . SER A 1 89 ? -5.395 -3.089 14.259 1.00 91.88 89 SER A C 1
ATOM 733 O O . SER A 1 89 ? -6.183 -2.254 13.811 1.00 91.88 89 SER A O 1
ATOM 735 N N . CYS A 1 90 ? -5.369 -3.440 15.545 1.00 91.50 90 CYS A N 1
ATOM 736 C CA . CYS A 1 90 ? -6.211 -2.827 16.563 1.00 91.50 90 CYS A CA 1
ATOM 737 C C . CYS A 1 90 ? -5.939 -1.319 16.658 1.00 91.50 90 CYS A C 1
ATOM 739 O O . CYS A 1 90 ? -4.798 -0.910 16.870 1.00 91.50 90 CYS A O 1
ATOM 741 N N . MET A 1 91 ? -6.991 -0.497 16.614 1.00 91.12 91 MET A N 1
ATOM 742 C CA . MET A 1 91 ? -6.887 0.965 16.758 1.00 91.12 91 MET A CA 1
ATOM 743 C C . MET A 1 91 ? -6.254 1.421 18.079 1.00 91.12 91 MET A C 1
ATOM 745 O O . MET A 1 91 ? -5.739 2.529 18.158 1.00 91.12 91 MET A O 1
ATOM 749 N N . VAL A 1 92 ? -6.331 0.595 19.128 1.00 89.94 92 VAL A N 1
ATOM 750 C CA . VAL A 1 92 ? -5.888 0.962 20.482 1.00 89.94 92 VAL A CA 1
ATOM 751 C C . VAL A 1 92 ? -4.468 0.485 20.759 1.00 89.94 92 VAL A C 1
ATOM 753 O O . VAL A 1 92 ? -3.642 1.261 21.221 1.00 89.94 92 VAL A O 1
ATOM 756 N N . CYS A 1 93 ? -4.181 -0.795 20.514 1.00 89.94 93 CYS A N 1
ATOM 757 C CA . CYS A 1 93 ? -2.891 -1.393 20.870 1.00 89.94 93 CYS A CA 1
ATOM 758 C C . CYS A 1 93 ? -1.981 -1.678 19.673 1.00 89.94 93 CYS A C 1
ATOM 760 O O . CYS A 1 93 ? -0.895 -2.212 19.867 1.00 89.94 93 CYS A O 1
ATOM 762 N N . GLY A 1 94 ? -2.424 -1.413 18.440 1.00 89.75 94 GLY A N 1
ATOM 763 C CA . GLY A 1 94 ? -1.638 -1.648 17.224 1.00 89.75 94 GLY A CA 1
ATOM 764 C C . GLY A 1 94 ? -1.385 -3.120 16.885 1.00 89.75 94 GLY A C 1
ATOM 765 O O . GLY A 1 94 ? -0.827 -3.411 15.831 1.00 89.75 94 GLY A O 1
ATOM 766 N N . ARG A 1 95 ? -1.811 -4.069 17.733 1.00 90.06 95 ARG A N 1
ATOM 767 C CA . ARG A 1 95 ? -1.638 -5.504 17.481 1.00 90.06 95 ARG A CA 1
ATOM 768 C C . ARG A 1 95 ? -2.316 -5.897 16.173 1.00 90.06 95 ARG A C 1
ATOM 770 O O . ARG A 1 95 ? -3.511 -5.643 16.008 1.00 90.06 95 ARG A O 1
ATOM 777 N N . ILE A 1 96 ? -1.562 -6.566 15.303 1.00 89.44 96 ILE A N 1
ATOM 778 C CA . ILE A 1 96 ? -2.085 -7.157 14.074 1.00 89.44 96 ILE A CA 1
ATOM 779 C C . ILE A 1 96 ? -2.944 -8.375 14.434 1.00 89.44 96 ILE A C 1
ATOM 781 O O . ILE A 1 96 ? -2.514 -9.259 15.177 1.00 89.44 96 ILE A O 1
ATOM 785 N N . VAL A 1 97 ? -4.174 -8.387 13.934 1.00 84.44 97 VAL A N 1
ATOM 786 C CA . VAL A 1 97 ? -5.133 -9.484 14.037 1.00 84.44 97 VAL A CA 1
ATOM 787 C C . VAL A 1 97 ? -5.470 -9.909 12.618 1.00 84.44 97 VAL A C 1
ATOM 789 O O . VAL A 1 97 ? -6.031 -9.137 11.835 1.00 84.44 97 VAL A O 1
ATOM 792 N N . GLU A 1 98 ? -5.105 -11.141 12.295 1.00 78.81 98 GLU A N 1
ATOM 793 C CA . GLU A 1 98 ? -5.316 -11.717 10.972 1.00 78.81 98 GLU A CA 1
ATOM 794 C C . GLU A 1 98 ? -6.812 -11.798 10.628 1.00 78.81 98 GLU A C 1
ATOM 796 O O . GLU A 1 98 ? -7.677 -11.855 11.505 1.00 78.81 98 GLU A O 1
ATOM 801 N N . GLU A 1 99 ? -7.134 -11.762 9.334 1.00 70.50 99 GLU A N 1
ATOM 802 C CA . GLU A 1 99 ? -8.518 -11.668 8.844 1.00 70.50 99 GLU A CA 1
ATOM 803 C C . GLU A 1 99 ? -9.397 -12.847 9.266 1.00 70.50 99 GLU A C 1
ATOM 805 O O . GLU A 1 99 ? -10.560 -12.640 9.604 1.00 70.50 99 GLU A O 1
ATOM 810 N N . TRP A 1 100 ? -8.830 -14.052 9.359 1.00 69.88 100 TRP A N 1
ATOM 811 C CA . TRP A 1 100 ? -9.545 -15.256 9.788 1.00 69.88 100 TRP A CA 1
ATOM 812 C C . TRP A 1 100 ? -9.907 -15.263 11.282 1.00 69.88 100 TRP A C 1
ATOM 814 O O . TRP A 1 100 ? -10.726 -16.072 11.707 1.00 69.88 100 TRP A O 1
ATOM 824 N N . ARG A 1 101 ? -9.367 -14.337 12.086 1.00 78.00 101 ARG A N 1
ATOM 825 C CA . ARG A 1 101 ? -9.750 -14.144 13.496 1.00 78.00 101 ARG A CA 1
ATOM 826 C C . ARG A 1 101 ? -10.806 -13.053 13.645 1.00 78.00 101 ARG A C 1
ATOM 828 O O . ARG A 1 101 ? -10.666 -12.153 14.475 1.00 78.00 101 ARG A O 1
ATOM 835 N N . ALA A 1 102 ? -11.860 -13.114 12.832 1.00 70.25 102 ALA A N 1
ATOM 836 C CA . ALA A 1 102 ? -12.937 -12.122 12.835 1.00 70.25 102 ALA A CA 1
ATOM 837 C C . ALA A 1 102 ? -13.571 -11.941 14.230 1.00 70.25 102 ALA A C 1
ATOM 839 O O . ALA A 1 102 ? -13.898 -10.822 14.611 1.00 70.25 102 ALA A O 1
ATOM 840 N N . GLU A 1 103 ? -13.640 -13.007 15.031 1.00 72.62 103 GLU A N 1
ATOM 841 C CA . GLU A 1 103 ? -14.160 -12.995 16.408 1.00 72.62 103 GLU A CA 1
ATOM 842 C C . GLU A 1 103 ? -13.348 -12.112 17.374 1.00 72.62 103 GLU A C 1
ATOM 844 O O . GLU A 1 103 ? -13.856 -11.649 18.397 1.00 72.62 103 GLU A O 1
ATOM 849 N N . GLU A 1 104 ? -12.078 -11.841 17.058 1.00 78.50 104 GLU A N 1
ATOM 850 C CA . GLU A 1 104 ? -11.243 -10.925 17.833 1.00 78.50 104 GLU A CA 1
ATOM 851 C C . GLU A 1 104 ? -11.433 -9.457 17.409 1.00 78.50 104 GLU A C 1
ATOM 853 O O . GLU A 1 104 ? -10.940 -8.571 18.113 1.00 78.50 104 GLU A O 1
ATOM 858 N N . LYS A 1 105 ? -12.130 -9.176 16.296 1.00 85.00 105 LYS A N 1
ATOM 859 C CA . LYS A 1 105 ? -12.307 -7.831 15.728 1.00 85.00 105 LYS A CA 1
ATOM 860 C C . LYS A 1 105 ? -13.669 -7.251 16.122 1.00 85.00 105 LYS A C 1
ATOM 862 O O . LYS A 1 105 ? -14.703 -7.652 15.606 1.00 85.00 105 LYS A O 1
ATOM 867 N N . MET A 1 106 ? -13.674 -6.254 17.006 1.00 87.69 106 MET A N 1
ATOM 868 C CA . MET A 1 106 ? -14.886 -5.521 17.387 1.00 87.69 106 MET A CA 1
ATOM 869 C C . MET A 1 106 ? -14.858 -4.097 16.837 1.00 87.69 106 MET A C 1
ATOM 871 O O . MET A 1 106 ? -13.845 -3.408 16.951 1.00 87.69 106 MET A O 1
ATOM 875 N N . TYR A 1 107 ? -15.964 -3.621 16.269 1.00 88.44 107 TYR A N 1
ATOM 876 C CA . TYR A 1 107 ? -16.042 -2.254 15.754 1.00 88.44 107 TYR A CA 1
ATOM 877 C C . TYR A 1 107 ? -16.476 -1.280 16.857 1.00 88.44 107 TYR A C 1
ATOM 879 O O . TYR A 1 107 ? -17.565 -1.432 17.417 1.00 88.44 107 TYR A O 1
ATOM 887 N N . PRO A 1 108 ? -15.653 -0.273 17.203 1.00 87.06 108 PRO A N 1
ATOM 888 C CA . PRO A 1 108 ? -16.072 0.771 18.126 1.00 87.06 108 PRO A CA 1
ATOM 889 C C . PRO A 1 108 ? -17.152 1.669 17.491 1.00 87.06 108 PRO A C 1
ATOM 891 O O . PRO A 1 108 ? -17.248 1.728 16.263 1.00 87.06 108 PRO A O 1
ATOM 894 N N . PRO A 1 109 ? -17.923 2.417 18.307 1.00 86.50 109 PRO A N 1
ATOM 895 C CA . PRO A 1 109 ? -18.929 3.359 17.815 1.00 86.50 109 PRO A CA 1
ATOM 896 C C . PRO A 1 109 ? -18.351 4.402 16.851 1.00 86.50 109 PRO A C 1
ATOM 898 O O . PRO A 1 109 ? -17.220 4.856 17.048 1.00 86.50 109 PRO A O 1
ATOM 901 N N . ASP A 1 110 ? -19.162 4.876 15.903 1.00 87.12 110 ASP A N 1
ATOM 902 C CA . ASP A 1 110 ? -18.734 5.784 14.824 1.00 87.12 110 ASP A CA 1
ATOM 903 C C . ASP A 1 110 ? -18.046 7.059 15.328 1.00 87.12 110 ASP A C 1
ATOM 905 O O . ASP A 1 110 ? -17.068 7.518 14.747 1.00 87.12 110 ASP A O 1
ATOM 909 N N . ARG A 1 111 ? -18.455 7.589 16.489 1.00 86.38 111 ARG A N 1
ATOM 910 C CA . ARG A 1 111 ? -17.796 8.753 17.116 1.00 86.38 111 ARG A CA 1
ATOM 911 C C . ARG A 1 111 ? -16.306 8.539 17.427 1.00 86.38 111 ARG A C 1
ATOM 913 O O . ARG A 1 111 ? -15.571 9.505 17.606 1.00 86.38 111 ARG A O 1
ATOM 920 N N . ILE A 1 112 ? -15.892 7.286 17.632 1.00 87.00 112 ILE A N 1
ATOM 921 C CA . ILE A 1 112 ? -14.499 6.901 17.886 1.00 87.00 112 ILE A CA 1
ATOM 922 C C . ILE A 1 112 ? -13.794 6.667 16.549 1.00 87.00 112 ILE A C 1
ATOM 924 O O . ILE A 1 112 ? -12.680 7.150 16.380 1.00 87.00 112 ILE A O 1
ATOM 928 N N . GLN A 1 113 ? -14.464 6.009 15.595 1.00 88.06 113 GLN A N 1
ATOM 929 C CA . GLN A 1 113 ? -13.971 5.820 14.223 1.00 88.06 113 GLN A CA 1
ATOM 930 C C . GLN A 1 113 ? -13.638 7.157 13.554 1.00 88.06 113 GLN A C 1
ATOM 932 O O . GLN A 1 113 ? -12.563 7.311 12.994 1.00 88.06 113 GLN A O 1
ATOM 937 N N . ALA A 1 114 ? -14.510 8.159 13.696 1.00 86.69 114 ALA A N 1
ATOM 938 C CA . ALA A 1 114 ? -14.342 9.485 13.101 1.00 86.69 114 ALA A CA 1
ATOM 939 C C . ALA A 1 114 ? -13.107 10.256 13.611 1.00 86.69 114 ALA A C 1
ATOM 941 O O . ALA A 1 114 ? -12.709 11.250 13.008 1.00 86.69 114 ALA A O 1
ATOM 942 N N . LYS A 1 115 ? -12.507 9.824 14.729 1.00 88.44 115 LYS A N 1
ATOM 943 C CA . LYS A 1 115 ? -11.271 10.408 15.272 1.00 88.44 115 LYS A CA 1
ATOM 944 C C . LYS A 1 115 ? -10.008 9.709 14.776 1.00 88.44 115 LYS A C 1
ATOM 946 O O . LYS A 1 115 ? -8.921 10.227 15.008 1.00 88.44 115 LYS A O 1
ATOM 951 N N . ASP A 1 116 ? -10.131 8.538 14.158 1.00 91.19 116 ASP A N 1
ATOM 952 C CA . ASP A 1 116 ? -8.991 7.807 13.622 1.00 91.19 116 ASP A CA 1
ATOM 953 C C . ASP A 1 116 ? -8.542 8.413 12.294 1.00 91.19 116 ASP A C 1
ATOM 955 O O . ASP A 1 116 ? -9.351 8.659 11.401 1.00 91.19 116 ASP A O 1
ATOM 959 N N . GLU A 1 117 ? -7.238 8.644 12.162 1.00 91.75 117 GLU A N 1
ATOM 960 C CA . GLU A 1 117 ? -6.666 9.345 11.013 1.00 91.75 117 GLU A CA 1
ATOM 961 C C . GLU A 1 117 ? -6.870 8.585 9.693 1.00 91.75 117 GLU A C 1
ATOM 963 O O . GLU A 1 117 ? -7.107 9.194 8.651 1.00 91.75 117 GLU A O 1
ATOM 968 N N . TRP A 1 118 ? -6.842 7.250 9.711 1.00 91.88 118 TRP A N 1
ATOM 969 C CA . TRP A 1 118 ? -7.020 6.442 8.500 1.00 91.88 118 TRP A CA 1
ATOM 970 C C . TRP A 1 118 ? -8.465 6.451 8.013 1.00 91.88 118 TRP A C 1
ATOM 972 O O . TRP A 1 118 ? -8.701 6.438 6.804 1.00 91.88 118 TRP A O 1
ATOM 982 N N . VAL A 1 119 ? -9.416 6.491 8.950 1.00 91.31 119 VAL A N 1
ATOM 983 C CA . VAL A 1 119 ? -10.844 6.626 8.641 1.00 91.31 119 VAL A CA 1
ATOM 984 C C . VAL A 1 119 ? -11.154 8.045 8.178 1.00 91.31 119 VAL A C 1
ATOM 986 O O . VAL A 1 119 ? -11.774 8.240 7.136 1.00 91.31 119 VAL A O 1
ATOM 989 N N . LYS A 1 120 ? -10.648 9.051 8.895 1.00 92.88 120 LYS A N 1
ATOM 990 C CA . LYS A 1 120 ? -10.849 10.471 8.583 1.00 92.88 120 LYS A CA 1
ATOM 991 C C . LYS A 1 120 ? -10.300 10.860 7.208 1.00 92.88 120 LYS A C 1
ATOM 993 O O . LYS A 1 120 ? -10.928 11.639 6.501 1.00 92.88 120 LYS A O 1
ATOM 998 N N . THR A 1 121 ? -9.150 10.311 6.820 1.00 91.75 121 THR A N 1
ATOM 999 C CA . THR A 1 121 ? -8.550 10.534 5.491 1.00 91.75 121 THR A CA 1
ATOM 1000 C C . THR A 1 121 ? -9.189 9.692 4.382 1.00 91.75 121 THR A C 1
ATOM 1002 O O . THR A 1 121 ? -8.768 9.788 3.232 1.00 91.75 121 THR A O 1
ATOM 1005 N N . GLY A 1 122 ? -10.180 8.848 4.699 1.00 90.31 122 GLY A N 1
ATOM 1006 C CA . GLY A 1 122 ? -10.864 7.986 3.732 1.00 90.31 122 GLY A CA 1
ATOM 1007 C C . GLY A 1 122 ? -10.015 6.825 3.202 1.00 90.31 122 GLY A C 1
ATOM 1008 O O . GLY A 1 122 ? -10.436 6.124 2.285 1.00 90.31 122 GLY A O 1
ATOM 1009 N N . LYS A 1 123 ? -8.824 6.583 3.765 1.00 91.00 123 LYS A N 1
ATOM 1010 C CA . LYS A 1 123 ? -7.941 5.475 3.352 1.00 91.00 123 LYS A CA 1
ATOM 1011 C C . LYS A 1 123 ? -8.490 4.110 3.770 1.00 91.00 123 LYS A C 1
ATOM 1013 O O . LYS A 1 123 ? -8.218 3.090 3.129 1.00 91.00 123 LYS A O 1
ATOM 1018 N N . VAL A 1 124 ? -9.254 4.078 4.858 1.00 90.94 124 VAL A N 1
ATOM 1019 C CA . VAL A 1 124 ? -9.927 2.886 5.374 1.00 90.94 124 VAL A CA 1
ATOM 1020 C C . VAL A 1 124 ? -11.362 3.248 5.741 1.00 90.94 124 VAL A C 1
ATOM 1022 O O . VAL A 1 124 ? -11.592 4.287 6.339 1.00 90.94 124 VAL A O 1
ATOM 1025 N N . GLU A 1 125 ? -12.327 2.388 5.417 1.00 89.31 12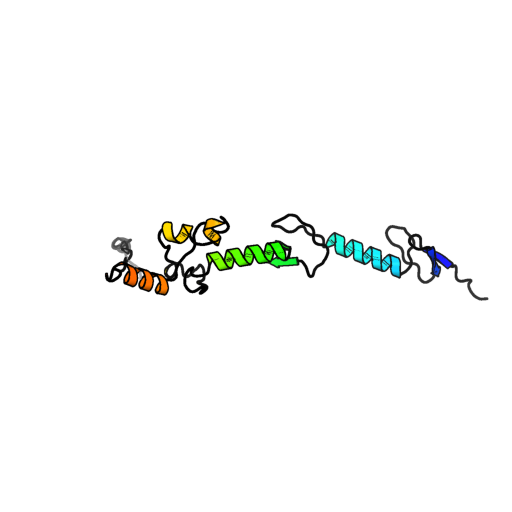5 GLU A N 1
ATOM 1026 C CA . GLU A 1 125 ? -13.741 2.644 5.722 1.00 89.31 125 GLU A CA 1
ATOM 1027 C C . GLU A 1 125 ? -14.025 2.590 7.232 1.00 89.31 125 GLU A C 1
ATOM 1029 O O . GLU A 1 125 ? -14.630 3.496 7.799 1.00 89.31 125 GLU A O 1
ATOM 1034 N N . LYS A 1 126 ? -13.563 1.523 7.895 1.00 89.00 126 LYS A N 1
ATOM 1035 C CA . LYS A 1 126 ? -13.683 1.312 9.343 1.00 89.00 126 LYS A CA 1
ATOM 1036 C C . LYS A 1 126 ? -12.468 0.566 9.865 1.00 89.00 126 LYS A C 1
ATOM 1038 O O . LYS A 1 126 ? -11.901 -0.280 9.173 1.00 89.00 126 LYS A O 1
ATOM 1043 N N . ARG A 1 127 ? -12.099 0.826 11.115 1.00 90.75 127 ARG A N 1
ATOM 1044 C CA . ARG A 1 127 ? -11.053 0.076 11.817 1.00 90.75 127 ARG A CA 1
ATOM 1045 C C . ARG A 1 127 ? -11.628 -0.686 13.004 1.00 90.75 127 ARG A C 1
ATOM 1047 O O . ARG A 1 127 ? -12.663 -0.320 13.551 1.00 90.75 127 ARG A O 1
ATOM 1054 N N . PHE A 1 128 ? -10.976 -1.771 13.402 1.00 91.31 128 PHE A N 1
ATOM 1055 C CA . PHE A 1 128 ? -11.437 -2.589 14.522 1.00 91.31 128 PHE A CA 1
ATOM 1056 C C . PHE A 1 128 ? -10.602 -2.340 15.782 1.00 91.31 128 PHE A C 1
ATOM 1058 O O . PHE A 1 128 ? -9.460 -1.879 15.752 1.00 91.31 128 PHE A O 1
ATOM 1065 N N . VAL A 1 129 ? -11.170 -2.719 16.915 1.00 91.00 129 VAL A N 1
ATOM 1066 C CA . VAL A 1 129 ? -10.499 -2.834 18.203 1.00 91.00 129 VAL A CA 1
ATOM 1067 C C . VAL A 1 129 ? -10.462 -4.312 18.563 1.00 91.00 129 VAL A C 1
ATOM 1069 O O . VAL A 1 129 ? -11.449 -5.024 18.384 1.00 91.00 129 VAL A O 1
ATOM 1072 N N . CYS A 1 130 ? -9.319 -4.803 19.042 1.00 90.81 130 CYS A N 1
ATOM 1073 C CA . CYS A 1 130 ? -9.233 -6.196 19.460 1.00 90.81 130 CYS A CA 1
ATOM 1074 C C . CYS A 1 130 ? -10.124 -6.444 20.686 1.00 90.81 130 CYS A C 1
ATOM 1076 O O . CYS A 1 130 ? -10.280 -5.554 21.528 1.00 90.81 130 CYS A O 1
ATOM 1078 N N . ARG A 1 131 ? -10.649 -7.665 20.830 1.00 88.31 131 ARG A N 1
ATOM 1079 C CA . ARG A 1 131 ? -11.517 -8.065 21.953 1.00 88.31 131 ARG A CA 1
ATOM 1080 C C . ARG A 1 131 ? -11.005 -7.584 23.316 1.00 88.31 131 ARG A C 1
ATOM 1082 O O . ARG A 1 131 ? -11.747 -6.953 24.061 1.00 88.31 131 ARG A O 1
ATOM 1089 N N . LYS A 1 132 ? -9.713 -7.782 23.608 1.00 87.69 132 LYS A N 1
ATOM 1090 C CA . LYS A 1 132 ? -9.091 -7.346 24.875 1.00 87.69 132 LYS A CA 1
ATOM 1091 C C . LYS A 1 132 ? -9.228 -5.837 25.111 1.00 87.69 132 LYS A C 1
ATOM 1093 O O . LYS A 1 132 ? -9.598 -5.405 26.198 1.00 87.69 132 LYS A O 1
ATOM 1098 N N . CYS A 1 133 ? -8.939 -5.023 24.097 1.00 89.12 133 CYS A N 1
ATOM 1099 C CA . CYS A 1 133 ? -9.064 -3.570 24.204 1.00 89.12 133 CYS A CA 1
ATOM 1100 C C . CYS A 1 133 ? -10.530 -3.132 24.271 1.00 89.12 133 CYS A C 1
ATOM 1102 O O . CYS A 1 133 ? -10.848 -2.203 25.011 1.00 89.12 133 CYS A O 1
ATOM 1104 N N . PHE A 1 134 ? -11.421 -3.818 23.556 1.00 88.19 134 PHE A N 1
ATOM 1105 C CA . PHE A 1 134 ? -12.851 -3.540 23.603 1.00 88.19 134 PHE A CA 1
ATOM 1106 C C . PHE A 1 134 ? -13.427 -3.784 25.004 1.00 88.19 134 PHE A C 1
ATOM 1108 O O . PHE A 1 134 ? -14.113 -2.917 25.540 1.00 88.19 134 PHE A O 1
ATOM 1115 N N . GLU A 1 135 ? -13.082 -4.902 25.645 1.00 86.12 135 GLU A N 1
ATOM 1116 C CA . GLU A 1 135 ? -13.507 -5.217 27.015 1.00 86.12 135 GLU A CA 1
ATOM 1117 C C . GLU A 1 135 ? -13.034 -4.158 28.024 1.00 86.12 135 GLU A C 1
ATOM 1119 O O . GLU A 1 135 ? -13.794 -3.754 28.905 1.00 86.12 135 GLU A O 1
ATOM 1124 N N . ILE A 1 136 ? -11.807 -3.646 27.876 1.00 86.19 136 ILE A N 1
ATOM 1125 C CA . ILE A 1 136 ? -11.285 -2.551 28.710 1.00 86.19 136 ILE A CA 1
ATOM 1126 C C . ILE A 1 136 ? -12.080 -1.260 28.475 1.00 86.19 136 ILE A C 1
ATOM 1128 O O . ILE A 1 136 ? -12.439 -0.571 29.433 1.00 86.19 136 ILE A O 1
ATOM 1132 N N . MET A 1 137 ? -12.371 -0.926 27.214 1.00 82.25 137 MET A N 1
ATOM 1133 C CA . MET A 1 137 ? -13.166 0.254 26.866 1.00 82.25 137 MET A CA 1
ATOM 1134 C C . MET A 1 137 ? -14.588 0.161 27.420 1.00 82.25 137 MET A C 1
ATOM 1136 O O . MET A 1 137 ? -15.093 1.143 27.961 1.00 82.25 137 MET A O 1
ATOM 1140 N N . ALA A 1 138 ? -15.218 -1.010 27.323 1.00 76.00 138 ALA A N 1
ATOM 1141 C CA . ALA A 1 138 ? -16.554 -1.254 27.849 1.00 76.00 138 ALA A CA 1
ATOM 1142 C C . ALA A 1 138 ? -16.586 -1.125 29.381 1.00 76.00 138 ALA A C 1
ATOM 1144 O O . ALA A 1 138 ? -17.423 -0.396 29.915 1.00 76.00 138 ALA A O 1
ATOM 1145 N N . LYS A 1 139 ? -15.613 -1.729 30.081 1.00 74.31 139 LYS A N 1
ATOM 1146 C CA . LYS A 1 139 ? -15.475 -1.628 31.545 1.00 74.31 139 LYS A CA 1
ATOM 1147 C C . LYS A 1 139 ? -15.307 -0.182 32.012 1.00 74.31 139 LYS A C 1
ATOM 1149 O O . LYS A 1 139 ? -16.015 0.242 32.920 1.00 74.31 139 LYS A O 1
ATOM 1154 N N . LYS A 1 140 ? -14.429 0.597 31.364 1.00 67.44 140 LYS A N 1
ATOM 1155 C CA . LYS A 1 140 ? -14.175 2.007 31.724 1.00 67.44 140 LYS A CA 1
ATOM 1156 C C . LYS A 1 140 ? -15.384 2.920 31.531 1.00 67.44 140 LYS A C 1
ATOM 1158 O O . LYS A 1 140 ? -15.473 3.947 32.192 1.00 67.44 140 LYS A O 1
ATOM 1163 N N . LYS A 1 141 ? -16.271 2.592 30.593 1.00 58.50 141 LYS A N 1
ATOM 1164 C CA . LYS A 1 141 ? -17.353 3.488 30.179 1.00 58.50 141 LYS A CA 1
ATOM 1165 C C . LYS A 1 141 ? -18.676 3.222 30.894 1.00 58.50 141 LYS A C 1
ATOM 1167 O O . LYS A 1 141 ? -19.524 4.104 30.892 1.00 58.50 141 LYS A O 1
ATOM 1172 N N . PHE A 1 142 ? -18.845 2.039 31.487 1.00 45.72 142 PHE A N 1
ATOM 1173 C CA . PHE A 1 142 ? -20.118 1.649 32.091 1.00 45.72 142 PHE A CA 1
ATOM 1174 C C . PHE A 1 142 ? -20.017 1.023 33.485 1.00 45.72 142 PHE A C 1
ATOM 1176 O O . PHE A 1 142 ? -21.030 0.990 34.166 1.00 45.72 142 PHE A O 1
ATOM 1183 N N . GLY A 1 143 ? -18.876 0.495 33.946 1.00 40.22 143 GLY A N 1
ATOM 1184 C CA . GLY A 1 143 ? -18.873 -0.319 35.178 1.00 40.22 143 GLY A CA 1
ATOM 1185 C C . GLY A 1 143 ? -19.803 -1.548 35.104 1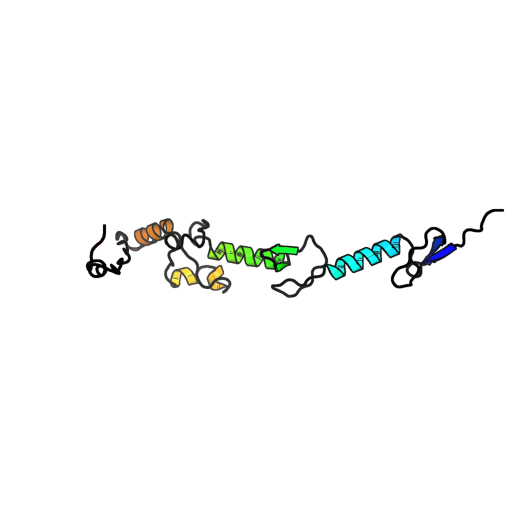.00 40.22 143 GLY A C 1
ATOM 1186 O O . GLY A 1 143 ? -20.053 -2.200 36.112 1.00 40.22 143 GLY A O 1
ATOM 1187 N N . VAL A 1 144 ? -20.313 -1.875 33.911 1.00 40.09 144 VAL A N 1
ATOM 1188 C CA . VAL A 1 144 ? -21.231 -2.985 33.653 1.00 40.09 144 VAL A CA 1
ATOM 1189 C C . VAL A 1 144 ? -20.424 -4.137 33.043 1.00 40.09 144 VAL A C 1
ATOM 1191 O O . VAL A 1 144 ? -19.643 -3.898 32.113 1.00 40.09 144 VAL A O 1
ATOM 1194 N N . PRO A 1 145 ? -20.575 -5.384 33.530 1.00 39.25 145 PRO A N 1
ATOM 1195 C CA . PRO A 1 145 ? -19.983 -6.548 32.884 1.00 39.25 145 PRO A CA 1
ATOM 1196 C C . PRO A 1 145 ? -20.524 -6.672 31.457 1.00 39.25 145 PRO A C 1
ATOM 1198 O O . PRO A 1 145 ? -21.731 -6.597 31.227 1.00 39.25 145 PRO A O 1
ATOM 1201 N N . VAL A 1 146 ? -19.620 -6.855 30.493 1.00 45.03 146 VAL A N 1
ATOM 1202 C CA . VAL A 1 146 ? -19.971 -7.144 29.100 1.00 45.03 146 VAL A CA 1
ATOM 1203 C C . VAL A 1 146 ? -20.787 -8.435 29.107 1.00 45.03 146 VAL A C 1
ATOM 1205 O O . VAL A 1 146 ? -20.227 -9.508 29.320 1.00 45.03 146 VAL A O 1
ATOM 1208 N N . LYS A 1 147 ? -22.110 -8.344 28.924 1.00 46.00 147 LYS A N 1
ATOM 1209 C CA . LYS A 1 147 ? -22.906 -9.522 28.582 1.00 46.00 147 LYS A CA 1
ATOM 1210 C C . LYS A 1 147 ? -22.366 -10.018 27.250 1.00 46.00 147 LYS A C 1
ATOM 1212 O O . LYS A 1 147 ? -22.400 -9.292 26.257 1.00 46.00 147 LYS A O 1
ATOM 1217 N N . GLU A 1 148 ? -21.806 -11.221 27.268 1.00 40.75 148 GLU A N 1
ATOM 1218 C CA . GLU A 1 148 ? -21.476 -11.956 26.060 1.00 40.75 148 GLU A CA 1
ATOM 1219 C C . GLU A 1 148 ? -22.734 -11.988 25.195 1.00 40.75 148 GLU A C 1
ATOM 1221 O O . GLU A 1 148 ? -23.743 -12.579 25.582 1.00 40.75 148 GLU A O 1
ATOM 1226 N N . ASN A 1 149 ? -22.682 -11.371 24.016 1.00 40.66 149 ASN A N 1
ATOM 1227 C CA . ASN A 1 149 ? -23.555 -11.798 22.940 1.00 40.66 149 ASN A CA 1
ATOM 1228 C C . ASN A 1 149 ? -23.071 -13.195 22.554 1.00 40.66 149 ASN A C 1
ATOM 1230 O O . ASN A 1 149 ? -22.259 -13.361 21.645 1.00 40.66 149 ASN A O 1
ATOM 1234 N N . LYS A 1 150 ? -23.541 -14.207 23.291 1.00 40.34 150 LYS A N 1
ATOM 1235 C CA . LYS A 1 150 ? -23.677 -15.542 22.732 1.00 40.34 150 LYS A CA 1
ATOM 1236 C C . LYS A 1 150 ? -24.608 -15.345 21.554 1.00 40.34 150 LYS A C 1
ATOM 1238 O O . LYS A 1 150 ? -25.799 -15.122 21.740 1.00 40.34 150 LYS A O 1
ATOM 1243 N N . HIS A 1 151 ? -24.030 -15.329 20.359 1.00 37.19 151 HIS A N 1
ATOM 1244 C CA . HIS A 1 151 ? -24.786 -15.610 19.158 1.00 37.19 151 HIS A CA 1
ATOM 1245 C C . HIS A 1 151 ? -25.638 -16.831 19.493 1.00 37.19 151 HIS A C 1
ATOM 1247 O O . HIS A 1 151 ? -25.094 -17.878 19.858 1.00 37.19 151 HIS A O 1
ATOM 1253 N N . GLU A 1 152 ? -26.956 -16.660 19.469 1.00 36.00 152 GLU A N 1
ATOM 1254 C CA . GLU A 1 152 ? -27.870 -17.781 19.408 1.00 36.00 152 GLU A CA 1
ATOM 1255 C C . GLU A 1 152 ? -27.389 -18.635 18.238 1.00 36.00 152 GLU A C 1
ATOM 1257 O O . GLU A 1 152 ? -27.525 -18.273 17.067 1.00 36.00 152 GLU A O 1
ATOM 1262 N N . GLN A 1 153 ? -26.738 -19.748 18.571 1.00 35.50 153 GLN A N 1
ATOM 1263 C CA . GLN A 1 153 ? -26.687 -20.888 17.689 1.00 35.50 153 GLN A CA 1
ATOM 1264 C C . GLN A 1 153 ? -28.149 -21.275 17.510 1.00 35.50 153 GLN A C 1
ATOM 1266 O O . GLN A 1 153 ? -28.753 -21.899 18.380 1.00 35.50 153 GLN A O 1
ATOM 1271 N N . THR A 1 154 ? -28.746 -20.825 16.414 1.00 34.84 154 THR A N 1
ATOM 1272 C CA . THR A 1 154 ? -29.970 -21.424 15.906 1.00 34.84 154 THR A CA 1
ATOM 1273 C C . THR A 1 154 ? -29.691 -22.924 15.798 1.00 34.84 154 THR A C 1
ATOM 1275 O O . THR A 1 154 ? -28.736 -23.307 15.117 1.00 34.84 154 THR A O 1
ATOM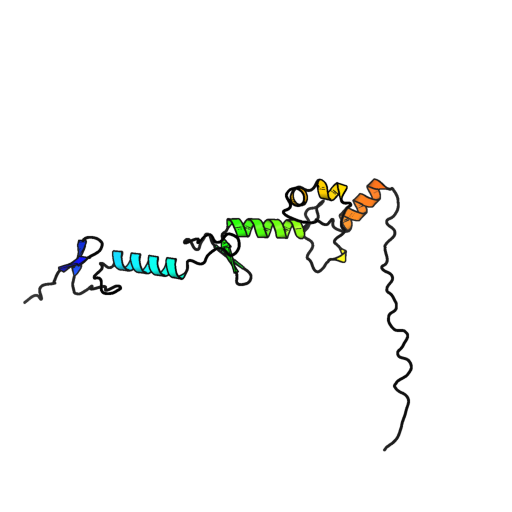 1278 N N . PRO A 1 155 ? -30.454 -23.802 16.474 1.00 36.38 155 PRO A N 1
ATOM 1279 C CA . PRO A 1 155 ? -30.317 -25.230 16.266 1.00 36.38 155 PRO A CA 1
ATOM 1280 C C . PRO A 1 155 ? -30.944 -25.547 14.907 1.00 36.38 155 PRO A C 1
ATOM 1282 O O . PRO A 1 155 ? -32.116 -25.908 14.809 1.00 36.38 155 PRO A O 1
ATOM 1285 N N . LEU A 1 156 ? -30.175 -25.376 13.833 1.00 37.19 156 LEU A N 1
ATOM 1286 C CA . LEU A 1 156 ? -30.520 -25.975 12.555 1.00 37.19 156 LEU A CA 1
ATOM 1287 C C . LEU A 1 156 ? -30.384 -27.495 12.717 1.00 37.19 156 LEU A C 1
ATOM 1289 O O . LEU A 1 156 ? -29.287 -28.029 12.838 1.00 37.19 156 LEU A O 1
ATOM 1293 N N . LEU A 1 157 ? -31.553 -28.147 12.695 1.00 38.59 157 LEU A N 1
ATOM 1294 C CA . LEU A 1 157 ? -31.797 -29.569 12.428 1.00 38.59 157 LEU A CA 1
ATOM 1295 C C . LEU A 1 157 ? -31.765 -30.538 13.628 1.00 38.59 157 LEU A C 1
ATOM 1297 O O . LEU A 1 157 ? -31.059 -31.542 13.633 1.00 38.59 157 LEU A O 1
ATOM 1301 N N . LYS A 1 158 ? -32.718 -30.369 14.557 1.00 39.06 158 LYS A N 1
ATOM 1302 C CA . LYS A 1 158 ? -33.515 -31.530 15.006 1.00 39.06 158 LYS A CA 1
ATOM 1303 C C . LYS A 1 158 ? -34.564 -31.815 13.931 1.00 39.06 158 LYS A C 1
ATOM 1305 O O . LYS A 1 158 ? -35.651 -31.253 13.956 1.00 39.06 158 LYS A O 1
ATOM 1310 N N . GLY A 1 159 ? -34.190 -32.629 12.949 1.00 38.59 159 GLY A N 1
ATOM 1311 C CA . GLY A 1 159 ? -35.048 -32.938 11.806 1.00 38.59 159 GLY A CA 1
ATOM 1312 C C . GLY A 1 159 ? -34.455 -33.947 10.828 1.00 38.59 159 GLY A C 1
ATOM 1313 O O . GLY A 1 159 ? -34.718 -33.847 9.641 1.00 38.59 159 GLY A O 1
ATOM 1314 N N . ILE A 1 160 ? -33.639 -34.896 11.296 1.00 41.38 160 ILE A N 1
ATOM 1315 C CA . ILE A 1 160 ? -33.327 -36.121 10.543 1.00 41.38 160 ILE A CA 1
ATOM 1316 C C . ILE A 1 160 ? -33.491 -37.291 11.511 1.00 41.38 160 ILE A C 1
ATOM 1318 O O . ILE A 1 160 ? -32.545 -37.876 12.022 1.00 41.38 160 ILE A O 1
ATOM 1322 N N . GLY A 1 161 ? -34.750 -37.563 11.822 1.00 38.78 161 GLY A N 1
ATOM 1323 C CA . GLY A 1 161 ? -35.201 -38.779 12.476 1.00 38.78 161 GLY A CA 1
ATOM 1324 C C . GLY A 1 161 ? -36.386 -39.317 11.694 1.00 38.78 161 GLY A C 1
ATOM 1325 O O . GLY A 1 161 ? -37.473 -39.364 12.242 1.00 38.78 161 GLY A O 1
ATOM 1326 N N . GLN A 1 162 ? -36.198 -39.589 10.399 1.00 41.00 162 GLN A N 1
ATOM 1327 C CA . GLN A 1 162 ? -37.137 -40.294 9.512 1.00 41.00 162 GLN A CA 1
ATOM 1328 C C . GLN A 1 162 ? -36.522 -40.330 8.106 1.00 41.00 162 GLN A C 1
ATOM 1330 O O . GLN A 1 162 ? -36.816 -39.458 7.305 1.00 41.00 162 GLN A O 1
ATOM 1335 N N . LEU A 1 163 ? -35.605 -41.268 7.823 1.00 40.91 163 LEU A N 1
ATOM 1336 C CA . LEU A 1 163 ? -35.334 -41.728 6.442 1.00 40.91 163 LEU A CA 1
ATOM 1337 C C . LEU A 1 163 ? -34.420 -42.965 6.324 1.00 40.91 163 LEU A C 1
ATOM 1339 O O . LEU A 1 163 ? -33.944 -43.250 5.234 1.00 40.91 163 LEU A O 1
ATOM 1343 N N . LEU A 1 164 ? -34.192 -43.748 7.385 1.00 37.94 164 LEU A N 1
ATOM 1344 C CA . LEU A 1 164 ? -33.568 -45.074 7.253 1.00 37.94 164 LEU A CA 1
ATOM 1345 C C . LEU A 1 164 ? -34.291 -46.075 8.152 1.00 37.94 164 LEU A C 1
ATOM 1347 O O . LEU A 1 164 ? -33.922 -46.309 9.298 1.00 37.94 164 LEU A O 1
ATOM 1351 N N . GLY A 1 165 ? -35.382 -46.612 7.618 1.00 37.72 165 GLY A N 1
ATOM 1352 C CA . GLY A 1 165 ? -36.208 -47.609 8.276 1.00 37.72 165 GLY A CA 1
ATOM 1353 C C . GLY A 1 165 ? -37.265 -48.169 7.337 1.00 37.72 165 GLY A C 1
ATOM 1354 O O . GLY A 1 165 ? -38.439 -48.101 7.671 1.00 37.72 165 GLY A O 1
ATOM 1355 N N . ILE A 1 166 ? -36.866 -48.693 6.170 1.00 39.53 166 ILE A N 1
ATOM 1356 C CA . ILE A 1 166 ? -37.676 -49.661 5.413 1.00 39.53 166 ILE A CA 1
ATOM 1357 C C . ILE A 1 166 ? -36.750 -50.655 4.689 1.00 39.53 166 ILE A C 1
ATOM 1359 O O . ILE A 1 166 ? -36.003 -50.253 3.806 1.00 39.53 166 ILE A O 1
ATOM 1363 N N . GLY A 1 167 ? -36.870 -51.938 5.063 1.00 33.09 167 GLY A N 1
ATOM 1364 C CA . GLY A 1 167 ? -36.577 -53.134 4.253 1.00 33.09 167 GLY A CA 1
ATOM 1365 C C . GLY A 1 167 ? -35.092 -53.484 4.095 1.00 33.09 167 GLY A C 1
ATOM 1366 O O . GLY A 1 167 ? -34.343 -52.734 3.500 1.00 33.09 167 GLY A O 1
ATOM 1367 N N . GLY A 1 168 ? -34.553 -54.598 4.586 1.00 32.28 168 GLY A N 1
ATOM 1368 C CA . GLY A 1 168 ? -35.136 -55.930 4.659 1.00 32.28 168 GLY A CA 1
ATOM 1369 C C . GLY A 1 168 ? -34.494 -56.853 3.609 1.00 32.28 168 GLY A C 1
ATOM 1370 O O . GLY A 1 168 ? -34.664 -56.619 2.421 1.00 32.28 168 GLY A O 1
ATOM 1371 N N . TRP A 1 169 ? -33.880 -57.935 4.112 1.00 36.00 169 TRP A N 1
ATOM 1372 C CA . TRP A 1 169 ? -33.683 -59.265 3.498 1.00 36.00 169 TRP A CA 1
ATOM 1373 C C . TRP A 1 169 ? -32.416 -59.594 2.675 1.00 36.00 169 TRP A C 1
ATOM 1375 O O . TRP A 1 169 ? -31.975 -58.829 1.826 1.00 36.00 169 TRP A O 1
ATOM 1385 N N . ALA A 1 170 ? -31.985 -60.855 2.895 1.00 38.34 170 ALA A N 1
ATOM 1386 C CA . ALA A 1 170 ? -31.032 -61.721 2.171 1.00 38.34 170 ALA A CA 1
ATOM 1387 C C . ALA A 1 170 ? -29.536 -61.542 2.541 1.00 38.34 170 ALA A C 1
ATOM 1389 O O . ALA A 1 170 ? -29.006 -60.451 2.398 1.00 38.34 170 ALA A O 1
ATOM 1390 N N . ARG A 1 171 ? -28.766 -62.541 3.001 1.00 39.09 171 ARG A N 1
ATOM 1391 C CA . ARG A 1 171 ? -28.864 -64.015 3.083 1.00 39.09 171 ARG A CA 1
ATOM 1392 C C . ARG A 1 171 ? -28.174 -64.514 4.353 1.00 39.09 171 ARG A C 1
ATOM 1394 O O . ARG A 1 171 ? -27.226 -63.827 4.788 1.00 39.09 171 ARG A O 1
#

Sequence (171 aa):
MNGAEVWEPCIRCGTLVCECNRNEWNGERLCSVCLALEMQKEEEERDSRACMKCGRITRSWERRVWRNGKEYCNECWKELEAIWVARNSCMVCGRIVEEWRAEEKMYPPDRIQAKDEWVKTGKVEKRFVCRKCFEIMAKKKFGVPVKENKHEQTPLLKGIGQLLGIGGWAR

Foldseek 3Di:
DDDPFDWAAFPPPGDTDTPVQFDDDPNGTHDPVVNVVVVLVVVLVVPQAAAPPPRDGDSDPVQWDQDPNGIHGVVVVVLVVVLVQQQQAAPPPSDGHDPVPVVQWAFDDVVVQCPDPCCVVVVDVGHTHGPVVVQVVVCVPPVDHPDPPPPPPPPPDPDPPDDPDDDDDDD

Radius of gyration: 33.9 Å; chains: 1; bounding box: 90×74×81 Å

Secondary structure (DSSP, 8-state):
------EEE-TTT--EEEGGG-EEETTEEE-HHHHHHHHHHHHHHHT-PBPTTT--B---GGGEEEETTEEEEHHHHHHHHHHHHHHHB-TTT--B--TT-GGGEEPPPHHHHTTSHHHHTTS-S---EEHHHHHHHHHHHHSS-----------TTS--SSSS-------

pLDDT: mean 73.52, std 18.67, range [32.28, 92.88]